Protein AF-A0AA47NNT0-F1 (afdb_monomer_lite)

Organism: Merluccius polli (NCBI:txid89951)

InterPro domains:
  IPR008906 HAT, C-terminal dimerisation domain [PF05699] (52-106)
  IPR012337 Ribonuclease H-like superfamily [SSF53098] (53-106)

pLDDT: mean 80.5, std 16.04, range [35.44, 94.69]

Foldseek 3Di:
DPCPDPVVLPCPPDQDPVCQVVLVVVVVVCCVPPPVPDDPVRVLCCQCPDPPNCVSNVNNNSVVSVVVPDDPDCVLVVLLVVQLCVCCDPVNVPDDPVRSVVSSCCVNPNDDPVPDDCVVVVVCVVPDPPPDPPPDDPPCPPPPPD

Secondary structure (DSSP, 8-state):
-----GGG----S---HHHHHHHHHHHHHHHHHH-TTS-HHHHHHHHHHSTTHHHHTHHHHHHHHHHHHS-S-HHHHHHHHHHHHHHS-TTSTT--HHHHHHHHHHHHHSPPTTT---HHHHHHHHH--S---TT---TTTTSS--

Radius of gyration: 23.84 Å; chains: 1; bounding box: 50×38×58 Å

Sequence (146 aa):
MCKLNCSDLSFSAQCNTAAVQDEWRQLKVLVSQNLRDKTYTGLWQMLLTKDPYKQEYKNILELVKIMLVLPISAAQCERGFSAQNRIKNSTRSSLAVSTTEDLVWISLEGPSVEEFDPTPAVDRWLTSKRARRPDYKSCWDDILCV

Structure (mmCIF, N/CA/C/O backbone):
data_AF-A0AA47NNT0-F1
#
_entry.id   AF-A0AA47NNT0-F1
#
loop_
_atom_site.group_PDB
_atom_site.id
_atom_site.type_symbol
_atom_site.label_atom_id
_atom_site.label_alt_id
_atom_site.label_comp_id
_atom_site.label_asym_id
_atom_site.label_entity_id
_atom_site.label_seq_id
_atom_site.pdbx_PDB_ins_code
_atom_site.Cartn_x
_atom_site.Cartn_y
_atom_site.Cartn_z
_atom_site.occupancy
_atom_site.B_iso_or_equiv
_atom_site.auth_seq_id
_atom_site.auth_comp_id
_atom_site.auth_asym_id
_atom_site.auth_atom_id
_atom_site.pdbx_PDB_model_num
ATOM 1 N N . MET A 1 1 ? -1.099 9.025 1.974 1.00 37.03 1 MET A N 1
ATOM 2 C CA . MET A 1 1 ? -1.416 7.581 1.978 1.00 37.03 1 MET A CA 1
ATOM 3 C C . MET A 1 1 ? -0.214 6.887 2.600 1.00 37.03 1 MET A C 1
ATOM 5 O O . MET A 1 1 ? 0.874 7.043 2.062 1.00 37.03 1 MET A O 1
ATOM 9 N N . CYS A 1 2 ? -0.338 6.279 3.783 1.00 35.44 2 CYS A N 1
ATOM 10 C CA . CYS A 1 2 ? 0.778 5.527 4.365 1.00 35.44 2 CYS A CA 1
ATOM 11 C C . CYS A 1 2 ? 1.083 4.366 3.415 1.00 35.44 2 CYS A C 1
ATOM 13 O O . CYS A 1 2 ? 0.219 3.515 3.217 1.00 35.44 2 CYS A O 1
ATOM 15 N N . LYS A 1 3 ? 2.257 4.380 2.774 1.00 41.72 3 LYS A N 1
ATOM 16 C CA . LYS A 1 3 ? 2.727 3.282 1.927 1.00 41.72 3 LYS A CA 1
ATOM 17 C C . LYS A 1 3 ? 3.063 2.106 2.845 1.00 41.72 3 LYS A C 1
ATOM 19 O O . LYS A 1 3 ? 4.197 1.978 3.288 1.00 41.72 3 LYS A O 1
ATOM 24 N N . LEU A 1 4 ? 2.050 1.327 3.218 1.00 49.12 4 LEU A N 1
ATOM 25 C CA . LEU A 1 4 ? 2.254 -0.003 3.780 1.00 49.12 4 LEU A CA 1
ATOM 26 C C . LEU A 1 4 ? 2.777 -0.860 2.627 1.00 49.12 4 LEU A C 1
ATOM 28 O O . LEU A 1 4 ? 2.062 -1.074 1.648 1.00 49.12 4 LEU A O 1
ATOM 32 N N . ASN A 1 5 ? 4.044 -1.260 2.696 1.00 49.12 5 ASN A N 1
ATOM 33 C CA . ASN A 1 5 ? 4.634 -2.105 1.668 1.00 49.12 5 ASN A CA 1
ATOM 34 C C . ASN A 1 5 ? 4.200 -3.553 1.900 1.00 49.12 5 ASN A C 1
ATOM 36 O O . ASN A 1 5 ? 3.980 -3.979 3.032 1.00 49.12 5 ASN A O 1
ATOM 40 N N . CYS A 1 6 ? 4.131 -4.350 0.833 1.00 44.06 6 CYS A N 1
ATOM 41 C CA . CYS A 1 6 ? 3.801 -5.776 0.937 1.00 44.06 6 CYS A CA 1
ATOM 42 C C . CYS A 1 6 ? 4.785 -6.547 1.847 1.00 44.06 6 CYS A C 1
ATOM 44 O O . CYS A 1 6 ? 4.421 -7.564 2.429 1.00 44.06 6 CYS A O 1
ATOM 46 N N . SER A 1 7 ? 6.013 -6.043 2.015 1.00 51.03 7 SER A N 1
ATOM 47 C CA . SER A 1 7 ? 7.019 -6.568 2.948 1.00 51.03 7 SER A CA 1
ATOM 48 C C . SER A 1 7 ? 6.677 -6.351 4.428 1.00 51.03 7 SER A C 1
ATOM 50 O O . SER A 1 7 ? 7.216 -7.053 5.279 1.00 51.03 7 SER A O 1
ATOM 52 N N . ASP A 1 8 ? 5.779 -5.413 4.745 1.00 52.84 8 ASP A N 1
ATOM 53 C CA . ASP A 1 8 ? 5.344 -5.129 6.117 1.00 52.84 8 ASP A CA 1
ATOM 54 C C . ASP A 1 8 ? 4.265 -6.121 6.601 1.00 52.84 8 ASP A C 1
ATOM 56 O O . ASP A 1 8 ? 3.978 -6.184 7.798 1.00 52.84 8 ASP A O 1
ATOM 60 N N . LEU A 1 9 ? 3.709 -6.949 5.699 1.00 55.56 9 LEU A N 1
ATOM 61 C CA . LEU A 1 9 ? 2.799 -8.067 6.004 1.00 55.56 9 LEU A CA 1
ATOM 62 C C . LEU A 1 9 ? 3.563 -9.325 6.470 1.00 55.56 9 LEU A C 1
ATOM 64 O O . LEU A 1 9 ? 3.312 -10.445 6.022 1.00 55.56 9 LEU A O 1
ATOM 68 N N . SER A 1 10 ? 4.509 -9.163 7.395 1.00 53.16 10 SER A N 1
ATOM 69 C CA . SER A 1 10 ? 5.106 -10.311 8.085 1.00 53.16 10 SER A CA 1
ATOM 70 C C . SER A 1 10 ? 4.075 -10.911 9.047 1.00 53.16 10 SER A C 1
ATOM 72 O O . SER A 1 10 ? 3.894 -10.455 10.174 1.00 53.16 10 SER A O 1
ATOM 74 N N . PHE A 1 11 ? 3.365 -11.935 8.572 1.00 53.69 11 PHE A N 1
ATOM 75 C CA . PHE A 1 11 ? 2.331 -12.640 9.325 1.00 53.69 11 PHE A CA 1
ATOM 76 C C . PHE A 1 11 ? 2.974 -13.398 10.497 1.00 53.69 11 PHE A C 1
ATOM 78 O O . PHE A 1 11 ? 3.423 -14.536 10.360 1.00 53.69 11 PHE A O 1
ATOM 85 N N . SER A 1 12 ? 3.046 -12.776 11.673 1.00 5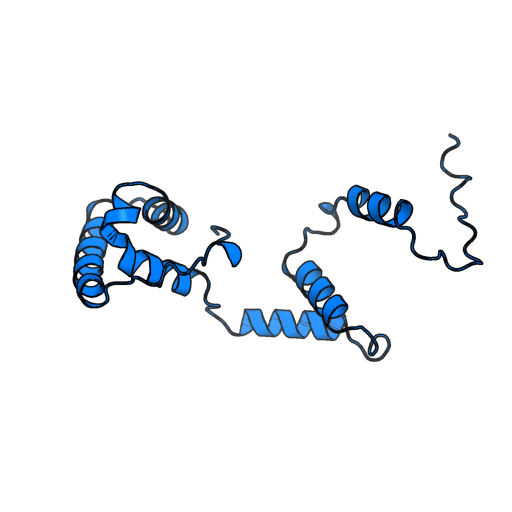5.72 12 SER A N 1
ATOM 86 C CA . SER A 1 12 ? 3.328 -13.522 12.901 1.00 55.72 12 SER A CA 1
ATOM 87 C C . SER A 1 12 ? 2.046 -14.264 13.294 1.00 55.72 12 SER A C 1
ATOM 89 O O . SER A 1 12 ? 1.085 -13.686 13.791 1.00 55.72 12 SER A O 1
ATOM 91 N N . ALA A 1 13 ? 1.988 -15.553 12.958 1.00 56.00 13 ALA A N 1
ATOM 92 C CA . ALA A 1 13 ? 0.798 -16.404 13.004 1.00 56.00 13 ALA A CA 1
ATOM 93 C C . ALA A 1 13 ? 0.314 -16.782 14.428 1.00 56.00 13 ALA A C 1
ATOM 95 O O . ALA A 1 13 ? 0.062 -17.948 14.718 1.00 56.00 13 ALA A O 1
ATOM 96 N N . GLN A 1 14 ? 0.137 -15.806 15.321 1.00 62.16 14 GLN A N 1
ATOM 97 C CA . GLN A 1 14 ? -0.553 -15.975 16.608 1.00 62.16 14 GLN A CA 1
ATOM 98 C C . GLN A 1 14 ? -1.590 -14.863 16.813 1.00 62.16 14 GLN A C 1
ATOM 100 O O . GLN A 1 14 ? -1.503 -14.067 17.747 1.00 62.16 14 GLN A O 1
ATOM 105 N N . CYS A 1 15 ? -2.582 -14.802 15.922 1.00 70.69 15 CYS A N 1
ATOM 106 C CA . CYS A 1 15 ? -3.762 -13.966 16.126 1.00 70.69 15 CYS A CA 1
ATOM 107 C C . CYS A 1 15 ? -4.760 -14.706 17.029 1.00 70.69 15 CYS A C 1
ATOM 109 O O . CYS A 1 15 ? -5.275 -15.764 16.664 1.00 70.69 15 CYS A O 1
ATOM 111 N N . ASN A 1 16 ? -5.025 -14.164 18.218 1.00 82.56 16 ASN A N 1
ATOM 112 C CA . ASN A 1 16 ? -6.032 -14.700 19.128 1.00 82.56 16 ASN A CA 1
ATOM 113 C C . ASN A 1 16 ? -7.422 -14.191 18.723 1.00 82.56 16 ASN A C 1
ATOM 115 O O . ASN A 1 16 ? -7.838 -13.105 19.127 1.00 82.56 16 ASN A O 1
ATOM 119 N N . THR A 1 17 ? -8.157 -14.994 17.954 1.00 79.88 17 THR A N 1
ATOM 120 C CA . THR A 1 17 ? -9.490 -14.641 17.440 1.00 79.88 17 THR A CA 1
ATOM 121 C C . THR A 1 17 ? -10.521 -14.371 18.535 1.00 79.88 17 THR A C 1
ATOM 123 O O . THR A 1 17 ? -11.427 -13.566 18.317 1.00 79.88 17 THR A O 1
ATOM 126 N N . ALA A 1 18 ? -10.377 -14.979 19.717 1.00 85.12 18 ALA A N 1
ATOM 127 C CA . ALA A 1 18 ? -11.281 -14.748 20.841 1.00 85.12 18 ALA A CA 1
ATOM 128 C C . ALA A 1 18 ? -11.130 -13.331 21.422 1.00 85.12 18 ALA A C 1
ATOM 130 O O . ALA A 1 18 ? -12.118 -12.735 21.839 1.00 85.12 18 ALA A O 1
ATOM 131 N N . ALA A 1 19 ? -9.919 -12.763 21.385 1.00 87.00 19 ALA A N 1
ATOM 132 C CA . ALA A 1 19 ? -9.638 -11.416 21.890 1.00 87.00 19 ALA A CA 1
ATOM 133 C C . ALA A 1 19 ? -10.025 -10.299 20.900 1.00 87.00 19 ALA A C 1
ATOM 135 O O . ALA A 1 19 ? -10.308 -9.176 21.315 1.00 87.00 19 ALA A O 1
ATOM 136 N N . VAL A 1 20 ? -10.099 -10.601 19.595 1.00 89.56 20 VAL A N 1
ATOM 137 C CA . VAL A 1 20 ? -10.347 -9.607 18.528 1.00 89.56 20 VAL A CA 1
ATOM 138 C C . VAL A 1 20 ? -11.636 -8.815 18.748 1.00 89.56 20 VAL A C 1
ATOM 140 O O . VAL A 1 20 ? -11.663 -7.605 18.520 1.00 89.56 20 VAL A O 1
ATOM 143 N N . GLN A 1 21 ? -12.720 -9.468 19.178 1.00 89.62 21 GLN A N 1
ATOM 144 C CA . GLN A 1 21 ? -14.000 -8.779 19.369 1.00 89.62 21 GLN A CA 1
ATOM 145 C C . GLN A 1 21 ? -13.948 -7.754 20.506 1.00 89.62 21 GLN A C 1
ATOM 147 O O . GLN A 1 21 ? -14.529 -6.672 20.387 1.00 89.62 21 GLN A O 1
ATOM 152 N N . ASP A 1 22 ? -13.256 -8.084 21.594 1.00 92.44 22 ASP A N 1
ATOM 153 C CA . ASP A 1 22 ? -13.131 -7.204 22.752 1.00 92.44 22 ASP A CA 1
ATOM 154 C C . ASP A 1 22 ? -12.149 -6.068 22.483 1.00 92.44 22 ASP A C 1
ATOM 156 O O . ASP A 1 22 ? -12.475 -4.912 22.761 1.00 92.44 22 ASP A O 1
ATOM 160 N N . GLU A 1 23 ? -11.020 -6.364 21.834 1.00 93.50 23 GLU A N 1
ATOM 161 C CA . GLU A 1 23 ? -10.090 -5.352 21.326 1.00 93.50 23 GLU A CA 1
ATOM 162 C C . GLU A 1 23 ? -10.799 -4.370 20.389 1.00 93.50 2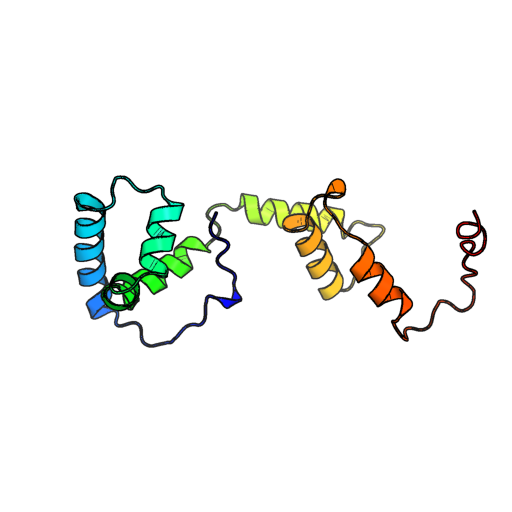3 GLU A C 1
ATOM 164 O O . GLU A 1 23 ? -10.658 -3.159 20.537 1.00 93.50 23 GLU A O 1
ATOM 169 N N . TRP A 1 24 ? -11.627 -4.859 19.462 1.00 92.81 24 TRP A N 1
ATOM 170 C CA . TRP A 1 24 ? -12.387 -4.000 18.553 1.00 92.81 24 TRP A CA 1
ATOM 171 C C . TRP A 1 24 ? -13.388 -3.102 19.286 1.00 92.81 24 TRP A C 1
ATOM 173 O O . TRP A 1 24 ? -13.534 -1.923 18.952 1.00 92.81 24 TRP A O 1
ATOM 183 N N . ARG A 1 25 ? -14.095 -3.634 20.292 1.00 93.44 25 ARG A N 1
ATOM 184 C CA . ARG A 1 25 ? -15.012 -2.835 21.120 1.00 93.44 25 ARG A CA 1
ATOM 185 C C . ARG A 1 25 ? -14.266 -1.705 21.828 1.00 93.44 25 ARG A C 1
ATOM 187 O O . ARG A 1 25 ? -14.703 -0.559 21.738 1.00 93.44 25 ARG A O 1
ATOM 194 N N . GLN A 1 26 ? -13.144 -2.017 22.467 1.00 92.88 26 GLN A N 1
ATOM 195 C CA . GLN A 1 26 ? -12.315 -1.048 23.183 1.00 92.88 26 GLN A CA 1
ATOM 196 C C . GLN A 1 26 ? -11.697 -0.012 22.236 1.00 92.88 26 GLN A C 1
ATOM 198 O O . GLN A 1 26 ? -11.778 1.187 22.501 1.00 92.88 26 GLN A O 1
ATOM 203 N N . LEU A 1 27 ? -11.195 -0.445 21.077 1.00 92.19 27 LEU A N 1
ATOM 204 C CA . LEU A 1 27 ? -10.627 0.436 20.061 1.00 92.19 27 LEU A CA 1
ATOM 205 C C . LEU A 1 27 ? -11.656 1.450 19.548 1.00 92.19 27 LEU A C 1
ATOM 207 O O . LEU A 1 27 ? -11.347 2.634 19.426 1.00 92.19 27 LEU A O 1
ATOM 211 N N . LYS A 1 28 ? -12.903 1.027 19.298 1.00 91.69 28 LYS A N 1
ATOM 212 C CA . LYS A 1 28 ? -13.980 1.953 18.908 1.00 91.69 28 LYS A CA 1
ATOM 213 C C . LYS A 1 28 ? -14.230 3.017 19.972 1.00 91.69 28 LYS A C 1
ATOM 215 O O . LYS A 1 28 ? -14.380 4.188 19.627 1.00 91.69 28 LYS A O 1
ATOM 220 N N . VAL A 1 29 ? -14.267 2.623 21.246 1.00 93.19 29 VAL A N 1
ATOM 221 C CA . VAL A 1 29 ? -14.442 3.561 22.363 1.00 93.19 29 VAL A CA 1
ATOM 222 C C . VAL A 1 29 ? -13.273 4.544 22.400 1.00 93.19 29 VAL A C 1
ATOM 224 O O . VAL A 1 29 ? -13.513 5.751 22.351 1.00 93.19 29 VAL A O 1
ATOM 227 N N . LEU A 1 30 ? -12.032 4.049 22.353 1.00 90.44 30 LEU A N 1
ATOM 228 C CA . LEU A 1 30 ? -10.813 4.860 22.327 1.00 90.44 30 LEU A CA 1
ATOM 229 C C . LEU A 1 30 ? -10.835 5.892 21.192 1.00 90.44 30 LEU A C 1
ATOM 231 O O . LEU A 1 30 ? -10.639 7.081 21.441 1.00 90.44 30 LEU A O 1
ATOM 235 N N . VAL A 1 31 ? -11.122 5.459 19.961 1.00 90.00 31 VAL A N 1
ATOM 236 C CA . VAL A 1 31 ? -11.185 6.343 18.787 1.00 90.00 31 VAL A CA 1
ATOM 237 C C . VAL A 1 31 ? -12.296 7.377 18.947 1.00 90.00 31 VAL A C 1
ATOM 239 O O . VAL A 1 31 ? -12.090 8.564 18.697 1.00 90.00 31 VAL A O 1
ATOM 242 N N . SER A 1 32 ? -13.465 6.945 19.421 1.00 88.44 32 SER A N 1
ATOM 243 C CA . SER A 1 32 ? -14.618 7.821 19.606 1.00 88.44 32 SER A CA 1
ATOM 244 C C . SER A 1 32 ? -14.447 8.839 20.734 1.00 88.44 32 SER A C 1
ATOM 246 O O . SER A 1 32 ? -15.164 9.833 20.728 1.00 88.44 32 SER A O 1
ATOM 248 N N . GLN A 1 33 ? -13.555 8.617 21.695 1.00 87.19 33 GLN A N 1
ATOM 249 C CA . GLN A 1 33 ? -13.385 9.507 22.845 1.00 87.19 33 GLN A CA 1
ATOM 250 C C . GLN A 1 33 ? -12.131 10.372 22.727 1.00 87.19 33 GLN A C 1
ATOM 252 O O . GLN A 1 33 ? -12.183 11.551 23.058 1.00 87.19 33 GLN A O 1
ATOM 257 N N . ASN A 1 34 ? -11.027 9.813 22.227 1.00 83.06 34 ASN A N 1
ATOM 258 C CA . ASN A 1 34 ? -9.702 10.418 22.367 1.00 83.06 34 ASN A CA 1
ATOM 259 C C . ASN A 1 34 ? -9.016 10.760 21.041 1.00 83.06 34 ASN A C 1
ATOM 261 O O . ASN A 1 34 ? -7.992 11.435 21.063 1.00 83.06 34 ASN A O 1
ATOM 265 N N . LEU A 1 35 ? -9.525 10.277 19.899 1.00 83.19 35 LEU A N 1
ATOM 266 C CA . LEU A 1 35 ? -8.808 10.366 18.617 1.00 83.19 35 LEU A CA 1
ATOM 267 C C . LEU A 1 35 ? -9.663 10.924 17.463 1.00 83.19 35 LEU A C 1
ATOM 269 O O . LEU A 1 35 ? -9.317 10.728 16.298 1.00 83.19 35 LEU A O 1
ATOM 273 N N . ARG A 1 36 ? -10.776 11.616 17.760 1.00 81.75 36 ARG A N 1
ATOM 274 C CA . ARG A 1 36 ? -11.655 12.223 16.733 1.00 81.75 36 ARG A CA 1
ATOM 275 C C . ARG A 1 36 ? -11.011 13.387 15.980 1.00 81.75 36 ARG A C 1
ATOM 277 O O . ARG A 1 36 ? -11.443 13.712 14.882 1.00 81.75 36 ARG A O 1
ATOM 284 N N . ASP A 1 37 ? -10.012 14.019 16.580 1.00 87.75 37 ASP A N 1
ATOM 285 C CA . ASP A 1 37 ? -9.246 15.139 16.030 1.00 87.75 37 ASP A CA 1
ATOM 286 C C . ASP A 1 37 ? -8.281 14.715 14.911 1.00 87.75 37 ASP A C 1
ATOM 288 O O . ASP A 1 37 ? -7.762 15.561 14.183 1.00 87.75 37 ASP A O 1
ATOM 292 N N . LYS A 1 38 ? -8.006 13.413 14.768 1.00 85.38 38 LYS A N 1
ATOM 293 C CA . LYS A 1 38 ? -6.945 12.923 13.885 1.00 85.38 38 LYS A CA 1
ATOM 294 C C . LYS A 1 38 ? -7.449 12.676 12.475 1.00 85.38 38 LYS A C 1
ATOM 296 O O . LYS A 1 38 ? -8.532 12.141 12.251 1.00 85.38 38 LYS A O 1
ATOM 301 N N . THR A 1 39 ? -6.600 12.996 11.503 1.00 90.88 39 THR A N 1
ATOM 302 C CA . THR A 1 39 ? -6.819 12.595 10.113 1.00 90.88 39 THR A CA 1
ATOM 303 C C . THR A 1 39 ? -6.775 11.074 9.993 1.00 90.88 39 THR A C 1
ATOM 305 O O . THR A 1 39 ? -6.085 10.404 10.762 1.00 90.88 39 THR A O 1
ATOM 308 N N . TYR A 1 40 ? -7.463 10.519 8.992 1.00 87.00 40 TYR A N 1
ATOM 309 C CA . TYR A 1 40 ? -7.486 9.074 8.737 1.00 87.00 40 TYR A CA 1
ATOM 310 C C . TYR A 1 40 ? -6.080 8.451 8.728 1.00 87.00 40 TYR A C 1
ATOM 312 O O . TYR A 1 40 ? -5.830 7.443 9.383 1.00 87.00 40 TYR A O 1
ATOM 320 N N . THR A 1 41 ? -5.131 9.082 8.030 1.00 86.38 41 THR A N 1
ATOM 321 C CA . THR A 1 41 ? -3.746 8.599 7.961 1.00 86.38 41 THR A CA 1
ATOM 322 C C . THR A 1 41 ? -3.023 8.727 9.296 1.00 86.38 41 THR A C 1
ATOM 324 O O . THR A 1 41 ? -2.335 7.794 9.699 1.00 86.38 41 THR A O 1
ATOM 327 N N . GLY A 1 42 ? -3.195 9.850 10.000 1.00 88.25 42 GLY A N 1
ATOM 328 C CA . GLY A 1 42 ? -2.558 10.075 11.298 1.00 88.25 42 GLY A CA 1
ATOM 329 C C . GLY A 1 42 ? -3.057 9.107 12.372 1.00 88.25 42 GLY A C 1
ATOM 330 O O . GLY A 1 42 ? -2.266 8.634 13.187 1.00 88.25 42 GLY A O 1
ATOM 331 N N . LEU A 1 43 ? -4.346 8.763 12.334 1.00 90.88 43 LEU A N 1
ATOM 332 C CA . LEU A 1 43 ? -4.968 7.795 13.232 1.00 90.88 43 LEU A CA 1
ATOM 333 C C . LEU A 1 43 ? -4.329 6.409 13.087 1.00 90.88 43 LEU A C 1
ATOM 335 O O . LEU A 1 43 ? -3.800 5.867 14.057 1.00 90.88 43 LEU A O 1
ATOM 339 N N . TRP A 1 44 ? -4.335 5.848 11.876 1.00 89.75 44 TRP A N 1
ATOM 340 C CA . TRP A 1 44 ? -3.790 4.509 11.649 1.00 89.75 44 TRP A CA 1
ATOM 341 C C . TRP A 1 44 ? -2.275 4.461 11.825 1.00 89.75 44 TRP A C 1
ATOM 343 O O . TRP A 1 44 ? -1.766 3.499 12.391 1.00 89.75 44 TRP A O 1
ATOM 353 N N . GLN A 1 45 ? -1.549 5.512 11.432 1.00 89.19 45 GLN A N 1
ATOM 354 C CA . GLN A 1 45 ? -0.111 5.601 11.682 1.00 89.19 45 GLN A CA 1
ATOM 355 C C . GLN A 1 45 ? 0.202 5.560 13.182 1.00 89.19 45 GLN A C 1
ATOM 357 O O . GLN A 1 45 ? 1.125 4.861 13.599 1.00 89.19 45 GLN A O 1
ATOM 362 N N . MET A 1 46 ? -0.572 6.272 14.002 1.00 88.94 46 MET A N 1
ATOM 363 C CA . MET A 1 46 ? -0.421 6.250 15.454 1.00 88.94 46 MET A CA 1
ATOM 364 C C . MET A 1 46 ? -0.708 4.860 16.027 1.00 88.94 46 MET A C 1
ATOM 366 O O . MET A 1 46 ? 0.150 4.310 16.711 1.00 88.94 46 MET A O 1
ATOM 370 N N . LEU A 1 47 ? -1.866 4.277 15.708 1.00 90.38 47 LEU A N 1
ATOM 371 C CA . LEU A 1 47 ? -2.290 2.980 16.247 1.00 90.38 47 LEU A CA 1
ATOM 372 C C . LEU A 1 47 ? -1.347 1.834 15.849 1.00 90.38 47 LEU A C 1
ATOM 374 O O . LEU A 1 47 ? -1.079 0.953 16.658 1.00 90.38 47 LEU A O 1
ATOM 378 N N . LEU A 1 48 ? -0.807 1.858 14.627 1.00 88.81 48 LEU A N 1
ATOM 379 C CA . LEU A 1 48 ? 0.073 0.802 14.115 1.00 88.81 48 LEU A CA 1
ATOM 380 C C . LEU A 1 48 ? 1.538 0.938 14.562 1.00 88.81 48 LEU A C 1
ATOM 382 O O . LEU A 1 48 ? 2.284 -0.042 14.489 1.00 88.81 48 LEU A O 1
ATOM 386 N N . THR A 1 49 ? 1.964 2.125 15.011 1.00 87.56 49 THR A N 1
ATOM 387 C CA . THR A 1 49 ? 3.389 2.424 15.264 1.00 87.56 49 THR A CA 1
ATOM 388 C C . THR A 1 49 ? 3.701 2.737 16.724 1.00 87.56 49 THR A C 1
ATOM 390 O O . THR A 1 49 ? 4.821 2.488 17.162 1.00 87.56 49 THR A O 1
ATOM 393 N N . LYS A 1 50 ? 2.760 3.314 17.480 1.00 86.69 50 LYS A N 1
ATOM 394 C CA . LYS A 1 50 ? 3.008 3.787 18.848 1.00 86.69 50 LYS A CA 1
ATOM 395 C C . LYS A 1 50 ? 2.574 2.748 19.880 1.00 86.69 50 LYS A C 1
ATOM 397 O O . LYS A 1 50 ? 1.446 2.258 19.845 1.00 86.69 50 LYS A O 1
ATOM 402 N N . ASP A 1 51 ? 3.454 2.476 20.835 1.00 85.38 51 ASP A N 1
ATOM 403 C CA . ASP A 1 51 ? 3.096 1.779 22.068 1.00 85.38 51 ASP A CA 1
ATOM 404 C C . ASP A 1 51 ? 2.340 2.737 23.015 1.00 85.38 51 ASP A C 1
ATOM 406 O O . ASP A 1 51 ? 2.612 3.943 23.000 1.00 85.38 51 ASP A O 1
ATOM 410 N N . PRO A 1 52 ? 1.375 2.241 23.814 1.00 85.38 52 PRO A N 1
ATOM 411 C CA . PRO A 1 52 ? 1.022 0.828 24.004 1.00 85.38 52 PRO A CA 1
ATOM 412 C C . PRO A 1 52 ? 0.005 0.277 22.984 1.00 85.38 52 PRO A C 1
ATOM 414 O O . PRO A 1 52 ? -0.215 -0.932 22.939 1.00 85.38 52 PRO A O 1
ATOM 417 N N . TYR A 1 53 ? -0.579 1.125 22.125 1.00 86.81 53 TYR A N 1
ATOM 418 C CA . TYR A 1 53 ? -1.686 0.749 21.230 1.00 86.81 53 TYR A CA 1
ATOM 419 C C . TYR A 1 53 ? -1.365 -0.442 20.323 1.00 86.81 53 TYR A C 1
ATOM 421 O O . TYR A 1 53 ? -2.185 -1.345 20.164 1.00 86.81 53 TYR A O 1
ATOM 429 N N . LYS A 1 54 ? -0.154 -0.474 19.760 1.00 85.31 54 LYS A N 1
ATOM 430 C CA . LYS A 1 54 ? 0.291 -1.571 18.895 1.00 85.31 54 LYS A CA 1
ATOM 431 C C . LYS A 1 54 ? 0.251 -2.935 19.599 1.00 85.31 54 LYS A C 1
ATOM 433 O O . LYS A 1 54 ? -0.049 -3.935 18.952 1.00 85.31 54 LYS A O 1
ATOM 438 N N . GLN A 1 55 ? 0.563 -2.977 20.894 1.00 86.31 55 GLN A N 1
ATOM 439 C CA . GLN A 1 55 ? 0.593 -4.213 21.681 1.00 86.31 55 GLN A CA 1
ATOM 440 C C . GLN A 1 55 ? -0.788 -4.574 22.224 1.00 86.31 55 GLN A C 1
ATOM 442 O O . GLN A 1 55 ? -1.189 -5.733 22.138 1.00 86.31 55 GLN A O 1
ATOM 447 N N . GLU A 1 56 ? -1.517 -3.584 22.744 1.00 88.81 56 GLU A N 1
ATOM 448 C CA . GLU A 1 56 ? -2.849 -3.774 23.333 1.00 88.81 56 GLU A CA 1
ATOM 449 C C . GLU A 1 56 ? -3.885 -4.242 22.307 1.00 88.81 56 GLU A C 1
ATOM 451 O O . GLU A 1 56 ? -4.735 -5.067 22.624 1.00 88.81 56 GLU A O 1
ATOM 456 N N . TYR A 1 57 ? -3.790 -3.755 21.067 1.00 89.69 57 TYR A N 1
ATOM 457 C CA . TYR A 1 57 ? -4.744 -4.044 19.992 1.00 89.69 57 TYR A CA 1
ATOM 458 C C . TYR A 1 57 ? -4.125 -4.890 18.875 1.00 89.69 57 TYR A C 1
ATOM 460 O O . TYR A 1 57 ? -4.543 -4.805 17.719 1.00 89.69 57 TYR A O 1
ATOM 468 N N . LYS A 1 58 ? -3.088 -5.681 19.180 1.00 89.62 58 LYS A N 1
ATOM 469 C CA . LYS A 1 58 ? -2.286 -6.376 18.161 1.00 89.62 58 LYS A CA 1
ATOM 470 C C . LYS A 1 58 ? -3.119 -7.253 17.220 1.00 89.62 58 LYS A C 1
ATOM 472 O O . LYS A 1 58 ? -2.810 -7.316 16.032 1.00 89.62 58 LYS A O 1
ATOM 477 N N . ASN A 1 59 ? -4.170 -7.912 17.720 1.00 89.75 59 ASN A N 1
ATOM 478 C CA . ASN A 1 59 ? -4.926 -8.888 16.937 1.00 89.75 59 ASN A CA 1
ATOM 479 C C . ASN A 1 59 ? -5.853 -8.177 15.945 1.00 89.75 59 ASN A C 1
ATOM 481 O O . ASN A 1 59 ? -5.877 -8.515 14.761 1.00 89.75 59 ASN A O 1
ATOM 485 N N . ILE A 1 60 ? -6.578 -7.150 16.404 1.00 91.12 60 ILE A N 1
ATOM 486 C CA . ILE A 1 60 ? -7.426 -6.346 15.513 1.00 91.12 60 ILE A CA 1
ATOM 487 C C . ILE A 1 60 ? -6.596 -5.490 14.550 1.00 91.12 60 ILE A C 1
ATOM 489 O O . ILE A 1 60 ? -6.965 -5.341 13.386 1.00 91.12 60 ILE A O 1
ATOM 493 N N . LEU A 1 61 ? -5.453 -4.963 14.994 1.00 90.69 61 LEU A N 1
ATOM 494 C CA . LEU A 1 61 ? -4.577 -4.155 14.148 1.00 90.69 61 LEU A CA 1
ATOM 495 C C . LEU A 1 61 ? -3.946 -4.962 13.018 1.00 90.69 61 LEU A C 1
ATOM 497 O O . LEU A 1 61 ? -3.762 -4.419 11.931 1.00 90.69 61 LEU A O 1
ATOM 501 N N . GLU A 1 62 ? -3.678 -6.249 13.225 1.00 87.00 62 GLU A N 1
ATOM 502 C CA . GLU A 1 62 ? -3.218 -7.122 12.146 1.00 87.00 62 GLU A CA 1
ATOM 503 C C . GLU A 1 62 ? -4.284 -7.279 11.051 1.00 87.00 62 GLU A C 1
ATOM 505 O O . GLU A 1 62 ? -3.979 -7.154 9.866 1.00 87.00 62 GLU A O 1
ATOM 510 N N . LEU A 1 63 ? -5.558 -7.435 11.430 1.00 88.00 63 LEU A N 1
ATOM 511 C CA . LEU A 1 63 ? -6.664 -7.460 10.468 1.00 88.00 63 LEU A CA 1
ATOM 512 C C . LEU A 1 63 ? -6.803 -6.122 9.727 1.00 88.00 63 LEU A C 1
ATOM 514 O O . LEU A 1 63 ? -6.997 -6.098 8.511 1.00 88.00 63 LEU A O 1
ATOM 518 N N . VAL A 1 64 ? -6.670 -5.006 10.446 1.00 89.56 64 VAL A N 1
ATOM 519 C CA . VAL A 1 64 ? -6.717 -3.665 9.853 1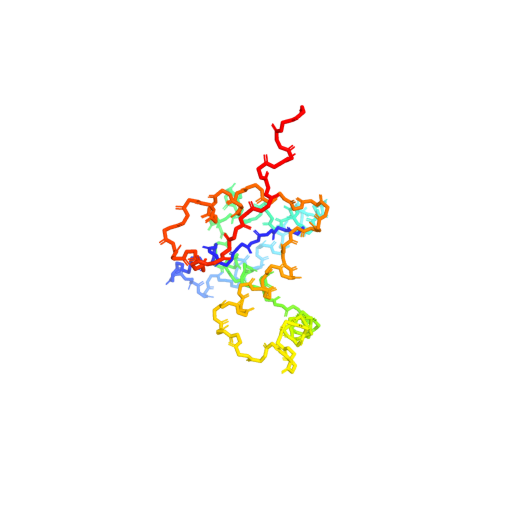.00 89.56 64 VAL A CA 1
ATOM 520 C C . VAL A 1 64 ? -5.604 -3.478 8.823 1.00 89.56 64 VAL A C 1
ATOM 522 O O . VAL A 1 64 ? -5.881 -2.950 7.750 1.00 89.56 64 VAL A O 1
ATOM 525 N N . LYS A 1 65 ? -4.370 -3.932 9.085 1.00 87.62 65 LYS A N 1
ATOM 526 C CA . LYS A 1 65 ? -3.276 -3.848 8.097 1.00 87.62 65 LYS A CA 1
ATOM 527 C C . LYS A 1 65 ? -3.650 -4.522 6.780 1.00 87.62 65 LYS A C 1
ATOM 529 O O . LYS A 1 65 ? -3.414 -3.942 5.726 1.00 87.62 65 LYS A O 1
ATOM 534 N N . ILE A 1 66 ? -4.267 -5.703 6.841 1.00 85.31 66 ILE A N 1
ATOM 535 C CA . ILE A 1 66 ? -4.734 -6.419 5.647 1.00 85.31 66 ILE A CA 1
ATOM 536 C C . ILE A 1 66 ? -5.789 -5.577 4.927 1.00 85.31 66 ILE A C 1
ATOM 538 O O . ILE A 1 66 ? -5.651 -5.303 3.738 1.00 85.31 66 ILE A O 1
ATOM 542 N N . MET A 1 67 ? -6.806 -5.104 5.653 1.00 87.88 67 MET A N 1
ATOM 543 C CA . MET A 1 67 ? -7.880 -4.285 5.079 1.00 87.88 67 MET A CA 1
ATOM 544 C C . MET A 1 67 ? -7.371 -2.994 4.427 1.00 87.88 67 MET A C 1
ATOM 546 O O . MET A 1 67 ? -7.922 -2.574 3.414 1.00 87.88 67 MET A O 1
ATOM 550 N N . LEU A 1 68 ? -6.317 -2.380 4.970 1.00 86.62 68 LEU A N 1
ATOM 551 C CA . LEU A 1 68 ? -5.714 -1.161 4.423 1.00 86.62 68 LEU A CA 1
ATOM 552 C C . LEU A 1 68 ? -4.971 -1.385 3.097 1.00 86.62 68 LEU A C 1
ATOM 554 O O . LEU A 1 68 ? -4.792 -0.426 2.349 1.00 86.62 68 LEU A O 1
ATOM 558 N N . VAL A 1 69 ? -4.542 -2.618 2.811 1.00 84.25 69 VAL A N 1
ATOM 559 C CA . VAL A 1 69 ? -3.824 -2.981 1.576 1.00 84.25 69 VAL A CA 1
ATOM 560 C C . VAL A 1 69 ? -4.771 -3.532 0.505 1.00 84.25 69 VAL A C 1
ATOM 562 O O . VAL A 1 69 ? -4.434 -3.523 -0.679 1.00 84.25 69 VAL A O 1
ATOM 565 N N . LEU A 1 70 ? -5.974 -3.978 0.882 1.00 83.94 70 LEU A N 1
ATOM 566 C CA . LEU A 1 70 ? -6.934 -4.511 -0.080 1.00 83.94 70 LEU A CA 1
ATOM 567 C C . LEU A 1 70 ? -7.389 -3.429 -1.077 1.00 83.94 70 LEU A C 1
ATOM 569 O O . LEU A 1 70 ? -7.835 -2.351 -0.670 1.00 83.94 70 LEU A O 1
ATOM 573 N N . PRO A 1 71 ? -7.335 -3.704 -2.394 1.00 78.00 71 PRO A N 1
ATOM 574 C CA . PRO A 1 71 ? -7.841 -2.776 -3.389 1.00 78.00 71 PRO A CA 1
ATOM 575 C C . PRO A 1 71 ? -9.358 -2.636 -3.235 1.00 78.00 71 PRO A C 1
ATOM 577 O O . PRO A 1 71 ? -10.112 -3.591 -3.399 1.00 78.00 71 PRO A O 1
ATOM 580 N N . ILE A 1 72 ? -9.812 -1.416 -2.946 1.00 79.50 72 ILE A N 1
ATOM 581 C CA . ILE A 1 72 ? -11.235 -1.109 -2.717 1.00 79.50 72 ILE A CA 1
ATOM 582 C C . ILE A 1 72 ? -12.036 -1.123 -4.037 1.00 79.50 72 ILE A C 1
ATOM 584 O O . ILE A 1 72 ? -13.260 -1.214 -4.028 1.00 79.50 72 ILE A O 1
ATOM 588 N N . SER A 1 73 ? -11.364 -1.034 -5.193 1.00 84.44 73 SER A N 1
ATOM 589 C CA . SER A 1 73 ? -12.015 -0.914 -6.501 1.00 84.44 73 SER A CA 1
ATOM 590 C C . SER A 1 73 ? -11.293 -1.689 -7.598 1.00 84.44 73 SER A C 1
ATOM 592 O O . SER A 1 73 ? -10.067 -1.615 -7.724 1.00 84.44 73 SER A O 1
ATOM 594 N N . ALA A 1 74 ? -12.086 -2.329 -8.463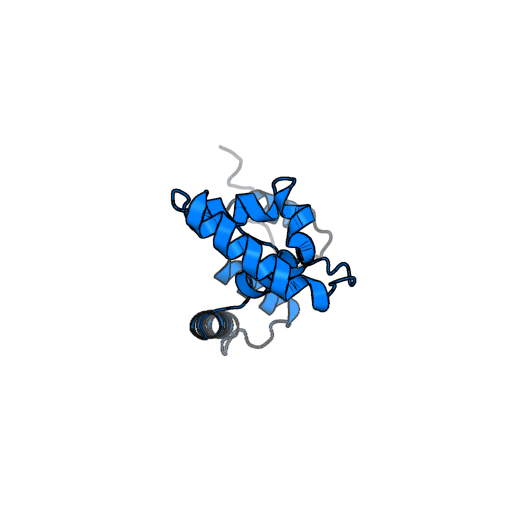 1.00 86.44 74 ALA A N 1
ATOM 595 C CA . ALA A 1 74 ? -11.626 -2.955 -9.701 1.00 86.44 74 ALA A CA 1
ATOM 596 C C . ALA A 1 74 ? -10.930 -1.966 -10.652 1.00 86.44 74 ALA A C 1
ATOM 598 O O . ALA A 1 74 ? -10.077 -2.380 -11.432 1.00 86.44 74 ALA A O 1
ATOM 599 N N . ALA A 1 75 ? -11.187 -0.657 -10.524 1.00 87.00 75 ALA A N 1
ATOM 600 C CA . ALA A 1 75 ? -10.525 0.375 -11.320 1.00 87.00 75 ALA A CA 1
ATOM 601 C C . ALA A 1 75 ? -8.989 0.351 -11.181 1.00 87.00 75 ALA A C 1
ATOM 603 O O . ALA A 1 75 ? -8.278 0.732 -12.109 1.00 87.00 75 ALA A O 1
ATOM 604 N N . GLN A 1 76 ? -8.453 -0.098 -10.036 1.00 82.94 76 GLN A N 1
ATOM 605 C CA . GLN A 1 76 ? -7.006 -0.295 -9.866 1.00 82.94 76 GLN A CA 1
ATOM 606 C C . GLN A 1 76 ? -6.492 -1.417 -10.777 1.00 82.94 76 GLN A C 1
ATOM 608 O O . GLN A 1 76 ? -5.497 -1.249 -11.480 1.00 82.94 76 GLN A O 1
ATOM 613 N N . CYS A 1 77 ? -7.212 -2.540 -10.817 1.00 85.88 77 CYS A N 1
ATOM 614 C CA . CYS A 1 77 ? -6.894 -3.670 -11.683 1.00 85.88 77 CYS A CA 1
ATOM 615 C C . CYS A 1 77 ? -7.042 -3.295 -13.165 1.00 85.88 77 CYS A C 1
ATOM 617 O O . CYS A 1 77 ? -6.161 -3.603 -13.963 1.00 85.88 77 CYS A O 1
ATOM 619 N N . GLU A 1 78 ? -8.104 -2.571 -13.532 1.00 90.81 78 GLU A N 1
ATOM 620 C CA . GLU A 1 78 ? -8.337 -2.082 -14.899 1.00 90.81 78 GLU A CA 1
ATOM 621 C C . GLU A 1 78 ? -7.207 -1.166 -15.385 1.00 90.81 78 GLU A C 1
ATOM 623 O O . GLU A 1 78 ? -6.758 -1.288 -16.527 1.00 90.81 78 GLU A O 1
ATOM 628 N N . ARG A 1 79 ? -6.682 -0.291 -14.515 1.00 90.06 79 ARG A N 1
ATOM 629 C CA . ARG A 1 79 ? -5.491 0.511 -14.834 1.00 90.06 79 ARG A CA 1
ATOM 630 C C . ARG A 1 79 ? -4.260 -0.354 -15.078 1.00 90.06 79 ARG A C 1
ATOM 632 O O . ARG A 1 79 ? -3.532 -0.091 -16.034 1.00 90.06 79 ARG A O 1
ATOM 639 N N . GLY A 1 80 ? -4.060 -1.398 -14.274 1.00 91.81 80 GLY A N 1
ATOM 640 C CA . GLY A 1 80 ? -2.989 -2.376 -14.480 1.00 91.81 80 GLY A CA 1
ATOM 641 C C . GLY A 1 80 ? -3.096 -3.093 -15.828 1.00 91.81 80 GLY A C 1
ATOM 642 O O . GLY A 1 80 ? -2.120 -3.144 -16.577 1.00 91.81 80 GLY A O 1
ATOM 643 N N . PHE A 1 81 ? -4.291 -3.561 -16.196 1.00 91.31 81 PHE A N 1
ATOM 644 C CA . PHE A 1 81 ? -4.531 -4.186 -17.500 1.00 91.31 81 PHE A CA 1
ATOM 645 C C . PHE A 1 81 ? -4.339 -3.211 -18.664 1.00 91.31 81 PHE A C 1
ATOM 647 O O . PHE A 1 81 ? -3.742 -3.566 -19.678 1.00 91.31 81 PHE A O 1
ATOM 654 N N . SER A 1 82 ? -4.786 -1.964 -18.519 1.00 93.00 82 SER A N 1
ATOM 655 C CA . SER A 1 82 ? -4.566 -0.923 -19.526 1.00 93.00 82 SER A CA 1
ATOM 656 C C . SER A 1 82 ? -3.071 -0.639 -19.734 1.00 93.00 82 SER A C 1
ATOM 658 O O . SER A 1 82 ? -2.592 -0.605 -20.872 1.00 93.00 82 SER A O 1
ATOM 660 N N . ALA A 1 83 ? -2.301 -0.528 -18.645 1.00 92.88 83 ALA A N 1
ATOM 661 C CA . ALA A 1 83 ? -0.848 -0.380 -18.708 1.00 92.88 83 ALA A CA 1
ATOM 662 C C . ALA A 1 83 ? -0.186 -1.588 -19.389 1.00 92.88 83 ALA A C 1
ATOM 664 O O . ALA A 1 83 ? 0.644 -1.416 -20.286 1.00 92.88 83 ALA A O 1
ATOM 665 N N . GLN A 1 84 ? -0.603 -2.805 -19.033 1.00 93.44 84 GLN A N 1
ATOM 666 C CA . GLN A 1 84 ? -0.113 -4.031 -19.655 1.00 93.44 84 GLN A CA 1
ATOM 667 C C . GLN A 1 84 ? -0.410 -4.072 -21.160 1.00 93.44 84 GLN A C 1
ATOM 669 O O . GLN A 1 84 ? 0.494 -4.380 -21.932 1.00 93.44 84 GLN A O 1
ATOM 674 N N . ASN A 1 85 ? -1.617 -3.700 -21.593 1.00 92.50 85 ASN A N 1
ATOM 675 C CA . ASN A 1 85 ? -1.996 -3.656 -23.011 1.00 92.50 85 ASN A CA 1
ATOM 676 C C . ASN A 1 85 ? -1.172 -2.630 -23.808 1.00 92.50 85 ASN A C 1
ATOM 678 O O . ASN A 1 85 ? -0.832 -2.863 -24.968 1.00 92.50 85 ASN A O 1
ATOM 682 N N . ARG A 1 86 ? -0.792 -1.504 -23.190 1.00 92.12 86 ARG A N 1
ATOM 683 C CA . ARG A 1 86 ? 0.120 -0.525 -23.805 1.00 92.12 86 ARG A CA 1
ATOM 684 C C . ARG A 1 86 ? 1.549 -1.066 -23.936 1.00 92.12 86 ARG A C 1
ATOM 686 O O . ARG A 1 86 ? 2.235 -0.762 -24.912 1.00 92.12 86 ARG A O 1
ATOM 693 N N . ILE A 1 87 ? 2.004 -1.856 -22.962 1.00 92.44 87 ILE A N 1
ATOM 694 C CA . ILE A 1 87 ? 3.348 -2.453 -22.939 1.00 92.44 87 ILE A CA 1
ATOM 695 C C . ILE A 1 87 ? 3.450 -3.634 -23.914 1.00 92.44 87 ILE A C 1
ATOM 697 O O . ILE A 1 87 ? 4.374 -3.676 -24.728 1.00 92.44 87 ILE A O 1
ATOM 701 N N . LYS A 1 88 ? 2.498 -4.569 -23.854 1.00 91.31 88 LYS A N 1
ATOM 702 C CA . LYS A 1 88 ? 2.371 -5.725 -24.746 1.00 91.31 88 LYS A CA 1
ATOM 703 C C . LYS A 1 88 ? 1.322 -5.432 -25.806 1.00 91.31 88 LYS A C 1
ATOM 705 O O . LYS A 1 88 ? 0.168 -5.827 -25.696 1.00 91.31 88 LYS A O 1
ATOM 710 N N . ASN A 1 89 ? 1.756 -4.745 -26.850 1.00 85.31 89 ASN A N 1
ATOM 711 C CA . ASN A 1 89 ? 0.962 -4.546 -28.055 1.00 85.31 89 ASN A CA 1
ATOM 712 C C . ASN A 1 89 ? 1.395 -5.538 -29.151 1.00 85.31 89 ASN A C 1
ATOM 714 O O . ASN A 1 89 ? 2.318 -6.334 -28.959 1.00 85.31 89 ASN A O 1
ATOM 718 N N . SER A 1 90 ? 0.726 -5.507 -30.304 1.00 83.88 90 SER A N 1
ATOM 719 C CA . SER A 1 90 ? 0.963 -6.454 -31.405 1.00 83.88 90 SER A CA 1
ATOM 720 C C . SER A 1 90 ? 2.418 -6.490 -31.890 1.00 83.88 90 SER A C 1
ATOM 722 O O . SER A 1 90 ? 2.898 -7.550 -32.284 1.00 83.88 90 SER A O 1
ATOM 724 N N . THR A 1 91 ? 3.141 -5.369 -31.808 1.00 82.81 91 THR A N 1
ATOM 725 C CA . THR A 1 91 ? 4.550 -5.263 -32.217 1.00 82.81 91 THR A CA 1
ATOM 726 C C . THR A 1 91 ? 5.537 -5.624 -31.102 1.00 82.81 91 THR A C 1
ATOM 728 O O . THR A 1 91 ? 6.705 -5.886 -31.381 1.00 82.81 91 THR A O 1
ATOM 731 N N . ARG A 1 92 ? 5.085 -5.688 -29.842 1.00 80.25 92 ARG A N 1
ATOM 732 C CA . ARG A 1 92 ? 5.880 -6.018 -28.642 1.00 80.25 92 ARG A CA 1
ATOM 733 C C . ARG A 1 92 ? 5.318 -7.229 -27.889 1.00 80.25 92 ARG A C 1
ATOM 735 O O . ARG A 1 92 ? 5.307 -7.272 -26.658 1.00 80.25 92 ARG A O 1
ATOM 742 N N . SER A 1 93 ? 4.837 -8.229 -28.619 1.00 80.75 93 SER A N 1
ATOM 743 C CA . SER A 1 93 ? 4.159 -9.400 -28.047 1.00 80.75 93 SER A CA 1
ATOM 744 C C . SER A 1 93 ? 5.110 -10.395 -27.362 1.00 80.75 93 SER A C 1
ATOM 746 O O . SER A 1 93 ? 4.699 -11.104 -26.442 1.00 80.75 93 SER A O 1
ATOM 748 N N . SER A 1 94 ? 6.394 -10.402 -27.736 1.00 87.25 94 SER A N 1
ATOM 749 C CA . SER A 1 94 ? 7.408 -11.372 -27.292 1.00 87.25 94 SER A CA 1
ATOM 750 C C . SER A 1 94 ? 8.180 -10.980 -26.020 1.00 87.25 94 SER A C 1
ATOM 752 O O . SER A 1 94 ? 9.283 -11.475 -25.790 1.00 87.25 94 SER A O 1
ATOM 754 N N . LEU A 1 95 ? 7.642 -10.079 -25.190 1.00 88.25 95 LEU A N 1
ATOM 755 C CA . LEU A 1 95 ? 8.258 -9.730 -23.905 1.00 88.25 95 LEU A CA 1
ATOM 756 C C . LEU A 1 95 ? 8.107 -10.870 -22.892 1.00 88.25 95 LEU A C 1
ATOM 758 O O . LEU A 1 95 ? 7.012 -11.420 -22.718 1.00 88.25 95 LEU A O 1
ATOM 762 N N . ALA A 1 96 ? 9.202 -11.169 -22.188 1.00 91.56 96 ALA A N 1
ATOM 763 C CA . ALA A 1 96 ? 9.190 -12.078 -21.049 1.00 91.56 96 ALA A CA 1
ATOM 764 C C . ALA A 1 96 ? 8.212 -11.583 -19.972 1.00 91.56 96 ALA A C 1
ATOM 766 O O . ALA A 1 96 ? 7.980 -10.377 -19.829 1.00 91.56 96 ALA A O 1
ATOM 767 N N . VAL A 1 97 ? 7.642 -12.520 -19.212 1.00 90.88 97 VAL A N 1
ATOM 768 C CA . VAL A 1 97 ? 6.665 -12.210 -18.157 1.00 90.88 97 VAL A CA 1
ATOM 769 C C . VAL A 1 97 ? 7.285 -11.294 -17.104 1.00 90.88 97 VAL A C 1
ATOM 771 O O . VAL A 1 97 ? 6.749 -10.216 -16.883 1.00 90.88 97 VAL A O 1
ATOM 774 N N . SER A 1 98 ? 8.468 -11.637 -16.589 1.00 92.31 98 SER A N 1
ATOM 775 C CA . SER A 1 98 ? 9.189 -10.817 -15.603 1.00 92.31 98 SER A CA 1
ATOM 776 C C . SER A 1 98 ? 9.448 -9.390 -16.091 1.00 92.31 98 SER A C 1
ATOM 778 O O . SER A 1 98 ? 9.163 -8.427 -15.395 1.00 92.31 98 SER A O 1
ATOM 780 N N . THR A 1 99 ? 9.893 -9.224 -17.339 1.00 91.75 99 THR A N 1
ATOM 781 C CA . THR A 1 99 ? 10.091 -7.891 -17.930 1.00 91.75 99 THR A CA 1
ATOM 782 C C . THR A 1 99 ? 8.779 -7.124 -18.077 1.00 91.75 99 THR A C 1
ATOM 784 O O . THR A 1 99 ? 8.753 -5.906 -17.942 1.00 91.75 99 THR A O 1
ATOM 787 N N . THR A 1 100 ? 7.683 -7.816 -18.381 1.00 92.56 100 THR A N 1
ATOM 788 C CA . THR A 1 100 ? 6.365 -7.179 -18.470 1.00 92.56 100 THR A CA 1
ATOM 789 C C . THR A 1 100 ? 5.906 -6.706 -17.095 1.00 92.56 100 THR A C 1
ATOM 791 O O . THR A 1 100 ? 5.418 -5.587 -16.987 1.00 92.56 100 THR A O 1
ATOM 794 N N . GLU A 1 101 ? 6.082 -7.528 -16.062 1.00 93.00 101 GLU A N 1
ATOM 795 C CA . GLU A 1 101 ? 5.766 -7.184 -14.675 1.00 93.00 101 GLU A CA 1
ATOM 796 C C . GLU A 1 101 ? 6.564 -5.960 -14.218 1.00 93.00 101 GLU A C 1
ATOM 798 O O . GLU A 1 101 ? 5.958 -4.992 -13.765 1.00 93.00 101 GLU A O 1
ATOM 803 N N . ASP A 1 102 ? 7.883 -5.947 -14.435 1.00 93.06 102 ASP A N 1
ATOM 804 C CA . ASP A 1 102 ? 8.746 -4.807 -14.103 1.00 93.06 102 ASP A CA 1
ATOM 805 C C . ASP A 1 102 ? 8.266 -3.515 -14.787 1.00 93.06 102 ASP A C 1
ATOM 807 O O . ASP A 1 102 ? 8.153 -2.463 -14.158 1.00 93.06 102 ASP A O 1
ATOM 811 N N . LEU A 1 103 ? 7.934 -3.584 -16.082 1.00 93.00 103 LEU A N 1
ATOM 812 C CA . LEU A 1 103 ? 7.449 -2.427 -16.839 1.00 93.00 103 LEU A CA 1
ATOM 813 C C . LEU A 1 103 ? 6.065 -1.955 -16.379 1.00 93.00 103 LEU A C 1
ATOM 815 O O . LEU A 1 103 ? 5.801 -0.753 -16.390 1.00 93.00 103 LEU A O 1
ATOM 819 N N . VAL A 1 104 ? 5.176 -2.873 -15.989 1.00 93.62 104 VAL A N 1
ATOM 820 C CA . VAL A 1 104 ? 3.866 -2.526 -15.420 1.00 93.62 104 VAL A CA 1
ATOM 821 C C . VAL A 1 104 ? 4.053 -1.833 -14.072 1.00 93.62 104 VAL A C 1
ATOM 823 O O . VAL A 1 104 ? 3.447 -0.786 -13.860 1.00 93.62 104 VAL A O 1
ATOM 826 N N . TRP A 1 105 ? 4.933 -2.343 -13.208 1.00 92.38 105 TRP A N 1
ATOM 827 C CA . TRP A 1 105 ? 5.272 -1.706 -11.933 1.00 92.38 105 TRP A CA 1
ATOM 828 C C . TRP A 1 105 ? 5.824 -0.295 -12.121 1.00 92.38 105 TRP A C 1
ATOM 830 O O . TRP A 1 105 ? 5.327 0.638 -11.495 1.00 92.38 105 TRP A O 1
ATOM 840 N N . ILE A 1 106 ? 6.784 -0.116 -13.032 1.00 92.25 106 ILE A N 1
ATOM 841 C CA . ILE A 1 106 ? 7.320 1.209 -13.371 1.00 92.25 106 ILE A CA 1
ATOM 842 C C . ILE A 1 106 ? 6.207 2.120 -13.905 1.00 92.25 106 ILE A C 1
ATOM 844 O O . ILE A 1 106 ? 6.134 3.283 -13.530 1.00 92.25 106 ILE A O 1
ATOM 848 N N . SER A 1 107 ? 5.311 1.605 -14.751 1.00 92.00 107 SER A N 1
ATOM 849 C CA . SER A 1 107 ? 4.221 2.406 -15.317 1.00 92.00 107 SER A CA 1
ATOM 850 C C . SER A 1 107 ? 3.149 2.809 -14.299 1.00 92.00 107 SER A C 1
ATOM 852 O O . SER A 1 107 ? 2.413 3.753 -14.588 1.00 92.00 107 SER A O 1
ATOM 854 N N . LEU A 1 108 ? 2.980 2.069 -13.202 1.00 90.50 108 LEU A N 1
ATOM 855 C CA . LEU A 1 108 ? 1.947 2.330 -12.194 1.00 90.50 108 LEU A CA 1
ATOM 856 C C . LEU A 1 108 ? 2.482 3.140 -11.010 1.00 90.50 108 LEU A C 1
ATOM 858 O O . LEU A 1 108 ? 1.805 4.056 -10.556 1.00 90.50 108 LEU A O 1
ATOM 862 N N . GLU A 1 109 ? 3.682 2.809 -10.534 1.00 90.75 109 GLU A N 1
ATOM 863 C CA . GLU A 1 109 ? 4.246 3.324 -9.276 1.00 90.75 109 GLU A CA 1
ATOM 864 C C . GLU A 1 109 ? 5.563 4.091 -9.465 1.00 90.75 109 GLU A C 1
ATOM 866 O O . GLU A 1 109 ? 6.132 4.597 -8.494 1.00 90.75 109 GLU A O 1
ATOM 871 N N . GLY A 1 110 ? 6.084 4.148 -10.693 1.00 90.38 110 GLY A N 1
ATOM 872 C CA . GLY A 1 110 ? 7.300 4.891 -11.003 1.00 90.38 110 GLY A CA 1
ATOM 873 C C . GLY A 1 110 ? 7.122 6.406 -10.844 1.00 90.38 110 GLY A C 1
ATOM 874 O O . GLY A 1 110 ? 5.995 6.908 -10.889 1.00 90.38 110 GLY A O 1
ATOM 875 N N . PRO A 1 111 ? 8.229 7.149 -10.660 1.00 91.69 111 PRO A N 1
ATOM 876 C CA . PRO A 1 111 ? 8.198 8.608 -10.678 1.00 91.69 111 PRO A CA 1
ATOM 877 C C . PRO A 1 111 ? 7.758 9.122 -12.054 1.00 91.69 111 PRO A C 1
ATOM 879 O O . PRO A 1 111 ? 7.811 8.395 -13.053 1.00 91.69 111 PRO A O 1
ATOM 882 N N . SER A 1 112 ? 7.340 10.388 -12.118 1.00 91.19 112 SER A N 1
ATOM 883 C CA . SER A 1 112 ? 7.083 11.024 -13.410 1.00 91.19 112 SER A CA 1
ATOM 884 C C . SER A 1 112 ? 8.373 11.098 -14.238 1.00 91.19 112 SER A C 1
ATOM 886 O O . SER A 1 112 ? 9.478 10.930 -13.719 1.00 91.19 112 SER A O 1
ATOM 888 N N . VAL A 1 113 ? 8.250 11.348 -15.544 1.00 89.38 113 VAL A N 1
ATOM 889 C CA . VAL A 1 113 ? 9.426 11.431 -16.428 1.00 89.38 113 VAL A CA 1
ATOM 890 C C . VAL A 1 113 ? 10.346 12.580 -16.006 1.00 89.38 113 VAL A C 1
ATOM 892 O O . VAL A 1 113 ? 11.561 12.458 -16.104 1.00 89.38 113 VAL A O 1
ATOM 895 N N . GLU A 1 114 ? 9.771 13.670 -15.503 1.00 94.69 114 GLU A N 1
ATOM 896 C CA . GLU A 1 114 ? 10.481 14.859 -15.031 1.00 94.69 114 GLU A CA 1
ATOM 897 C C . GLU A 1 114 ? 11.226 14.614 -13.710 1.00 94.69 114 GLU A C 1
ATOM 899 O O . GLU A 1 114 ? 12.266 15.220 -13.469 1.00 94.69 114 GLU A O 1
ATOM 904 N N . GLU A 1 115 ? 10.702 1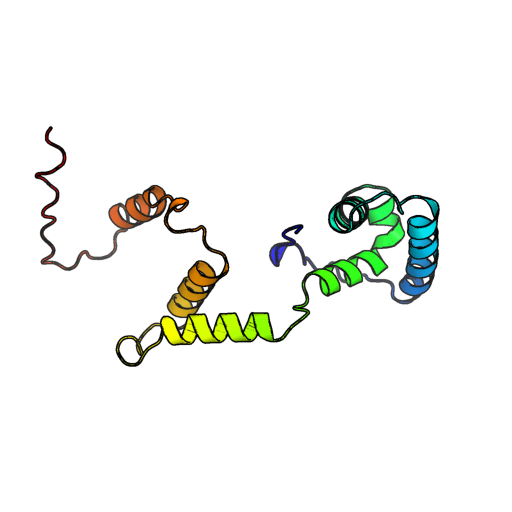3.728 -12.861 1.00 94.12 115 GLU A N 1
ATOM 905 C CA . GLU A 1 115 ? 11.277 13.377 -11.556 1.00 94.12 115 GLU A CA 1
ATOM 906 C C . GLU A 1 115 ? 12.221 12.166 -11.622 1.00 94.12 115 GLU A C 1
ATOM 908 O O . GLU A 1 115 ? 12.873 11.819 -10.633 1.00 94.12 115 GLU A O 1
ATOM 913 N N . PHE A 1 116 ? 12.282 11.484 -12.766 1.00 93.25 116 PHE A N 1
ATOM 914 C CA . PHE A 1 116 ? 13.085 10.282 -12.929 1.00 93.25 116 PHE A CA 1
ATOM 915 C C . PHE A 1 116 ? 14.572 10.619 -13.088 1.00 93.25 116 PHE A C 1
ATOM 917 O O . PHE A 1 116 ? 14.977 11.232 -14.073 1.00 93.25 116 PHE A O 1
ATOM 924 N N . ASP A 1 117 ? 15.399 10.141 -12.154 1.00 93.88 117 ASP A N 1
ATOM 925 C CA . ASP A 1 117 ? 16.860 10.173 -12.273 1.00 93.88 117 ASP A CA 1
ATOM 926 C C . ASP A 1 117 ? 17.369 8.943 -13.056 1.00 93.88 117 ASP A C 1
ATOM 928 O O . ASP A 1 117 ? 17.314 7.816 -12.545 1.00 93.88 117 ASP A O 1
ATOM 932 N N . PRO A 1 118 ? 17.887 9.119 -14.288 1.00 91.44 118 PRO A N 1
ATOM 933 C CA . PRO A 1 118 ? 18.378 8.010 -15.097 1.00 91.44 118 PRO A CA 1
ATOM 934 C C . PRO A 1 118 ? 19.769 7.518 -14.672 1.00 91.44 118 PRO A C 1
ATOM 936 O O . PRO A 1 118 ? 20.167 6.425 -15.086 1.00 91.44 118 PRO A O 1
ATOM 939 N N . THR A 1 119 ? 20.512 8.287 -13.870 1.00 92.88 119 THR A N 1
ATOM 940 C CA . THR A 1 119 ? 21.936 8.053 -13.572 1.00 92.88 119 THR A CA 1
ATOM 941 C C . THR A 1 119 ? 22.206 6.638 -13.044 1.00 92.88 119 THR A C 1
ATOM 943 O O . THR A 1 119 ? 23.012 5.925 -13.649 1.00 92.88 119 THR A O 1
ATOM 946 N N . PRO A 1 120 ? 21.468 6.125 -12.035 1.00 91.69 120 PRO A N 1
ATOM 947 C CA . PRO A 1 120 ? 21.723 4.787 -11.498 1.00 91.69 120 PRO A CA 1
ATOM 948 C C . PRO A 1 120 ? 21.476 3.670 -12.521 1.00 91.69 120 PRO A C 1
ATOM 950 O O . PRO A 1 120 ? 22.141 2.629 -12.506 1.00 91.69 120 PRO A O 1
ATOM 953 N N . ALA A 1 121 ? 20.502 3.864 -13.416 1.00 88.12 121 ALA A N 1
ATOM 954 C CA . ALA A 1 121 ? 20.176 2.894 -14.456 1.00 88.12 121 ALA A CA 1
ATOM 955 C C . ALA A 1 121 ? 21.255 2.867 -15.547 1.00 88.12 121 ALA A C 1
ATOM 957 O O . ALA A 1 121 ? 21.652 1.784 -15.987 1.00 88.12 121 ALA A O 1
ATOM 958 N N . VAL A 1 122 ? 21.752 4.042 -15.948 1.00 89.12 122 VAL A N 1
ATOM 959 C CA . VAL A 1 122 ? 22.832 4.188 -16.934 1.00 89.12 122 VAL A CA 1
ATOM 960 C C . VAL A 1 122 ? 24.132 3.597 -16.398 1.00 89.12 122 VAL A C 1
ATOM 962 O O . VAL A 1 122 ? 24.734 2.764 -17.075 1.00 89.12 122 VAL A O 1
ATOM 965 N N . ASP A 1 123 ? 24.517 3.920 -15.164 1.00 90.50 123 ASP A N 1
ATOM 966 C CA . ASP A 1 123 ? 25.729 3.384 -14.536 1.00 90.50 123 ASP A CA 1
ATOM 967 C C . ASP A 1 123 ? 25.691 1.857 -14.459 1.00 90.50 123 ASP A C 1
ATOM 969 O O . ASP A 1 123 ? 26.641 1.164 -14.844 1.00 90.50 123 ASP A O 1
ATOM 973 N N . ARG A 1 124 ? 24.551 1.298 -14.037 1.00 88.38 124 ARG A N 1
ATOM 974 C CA . ARG A 1 124 ? 24.339 -0.153 -14.009 1.00 88.38 124 ARG A CA 1
ATOM 975 C C . ARG A 1 124 ? 24.408 -0.769 -15.405 1.00 88.38 124 ARG A C 1
ATOM 977 O O . ARG A 1 124 ? 24.922 -1.877 -15.561 1.00 88.38 124 ARG A O 1
ATOM 984 N N . TRP A 1 125 ? 23.885 -0.088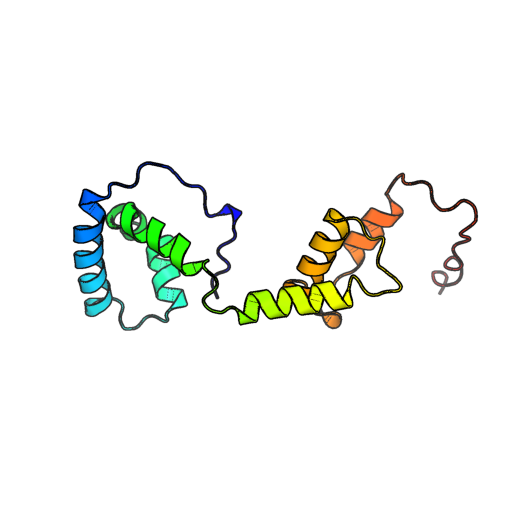 -16.421 1.00 84.19 125 TRP A N 1
ATOM 985 C CA . TRP A 1 125 ? 23.933 -0.565 -17.799 1.00 84.19 125 TRP A CA 1
ATOM 986 C C . TRP A 1 125 ? 25.366 -0.580 -18.344 1.00 84.19 125 TRP A C 1
ATOM 988 O O . TRP A 1 125 ? 25.800 -1.607 -18.877 1.00 84.19 125 TRP A O 1
ATOM 998 N N . LEU A 1 126 ? 26.126 0.500 -18.137 1.00 85.06 126 LEU A N 1
ATOM 999 C CA . LEU A 1 126 ? 27.514 0.649 -18.586 1.00 85.06 126 LEU A CA 1
ATOM 1000 C C . LEU A 1 126 ? 28.474 -0.327 -17.895 1.00 85.06 126 LEU A C 1
ATOM 1002 O O . LEU A 1 126 ? 29.395 -0.841 -18.535 1.00 85.06 126 LEU A O 1
ATOM 1006 N N . THR A 1 127 ? 28.241 -0.617 -16.615 1.00 85.44 127 THR A N 1
ATOM 1007 C CA . THR A 1 127 ? 29.048 -1.561 -15.824 1.00 85.44 127 THR A CA 1
ATOM 1008 C C . THR A 1 127 ? 28.640 -3.025 -16.019 1.00 85.44 127 THR A C 1
ATOM 1010 O O . THR A 1 127 ? 29.374 -3.934 -15.618 1.00 85.44 127 THR A O 1
ATOM 1013 N N . SER A 1 128 ? 27.496 -3.296 -16.658 1.00 79.25 128 SER A N 1
ATOM 1014 C CA . SER A 1 128 ? 27.040 -4.668 -16.885 1.00 79.25 128 SER A CA 1
ATOM 1015 C C . SER A 1 128 ? 27.933 -5.411 -17.891 1.00 79.25 128 SER A C 1
ATOM 1017 O O . SER A 1 128 ? 28.214 -4.934 -18.987 1.00 79.25 128 SER A O 1
ATOM 1019 N N . LYS A 1 129 ? 28.345 -6.641 -17.550 1.00 67.50 129 LYS A N 1
ATOM 1020 C CA . LYS A 1 129 ? 29.148 -7.527 -18.422 1.00 67.50 129 LYS A CA 1
ATOM 1021 C C . LYS A 1 129 ? 28.333 -8.205 -19.536 1.00 67.50 129 LYS A C 1
ATOM 1023 O O . LYS A 1 129 ? 28.795 -9.182 -20.124 1.00 67.50 129 LYS A O 1
ATOM 1028 N N . ARG A 1 130 ? 27.099 -7.757 -19.807 1.00 64.25 130 ARG A N 1
ATOM 1029 C CA . ARG A 1 130 ? 26.312 -8.309 -20.919 1.00 64.25 130 ARG A CA 1
ATOM 1030 C C . ARG A 1 130 ? 27.027 -7.975 -22.222 1.00 64.25 130 ARG A C 1
ATOM 1032 O O . ARG A 1 130 ? 27.478 -6.846 -22.396 1.00 64.25 130 ARG A O 1
ATOM 1039 N N . ALA A 1 131 ? 27.120 -8.955 -23.122 1.00 56.00 131 ALA A N 1
ATOM 1040 C CA . ALA A 1 131 ? 27.678 -8.748 -24.449 1.00 56.00 131 ALA A CA 1
ATOM 1041 C C . ALA A 1 131 ? 26.961 -7.559 -25.100 1.00 56.00 131 ALA A C 1
ATOM 1043 O O . ALA A 1 131 ? 25.773 -7.635 -25.428 1.00 56.00 131 ALA A O 1
ATOM 1044 N N . ARG A 1 132 ? 27.677 -6.437 -25.232 1.00 61.81 132 ARG A N 1
ATOM 1045 C CA . ARG A 1 132 ? 27.248 -5.332 -26.085 1.00 61.81 132 ARG A CA 1
ATOM 1046 C C . ARG A 1 132 ? 27.056 -5.937 -27.469 1.00 61.81 132 ARG A C 1
ATOM 1048 O O . ARG A 1 132 ? 27.863 -6.777 -27.873 1.00 61.81 132 ARG A O 1
ATOM 1055 N N . ARG A 1 133 ? 25.973 -5.583 -28.172 1.00 58.69 133 ARG A N 1
ATOM 1056 C CA . ARG A 1 133 ? 25.831 -6.025 -29.566 1.00 58.69 133 ARG A CA 1
ATOM 1057 C C . ARG A 1 133 ? 27.149 -5.676 -30.274 1.00 58.69 133 ARG A C 1
ATOM 1059 O O . ARG A 1 133 ? 27.541 -4.515 -30.157 1.00 58.69 133 ARG A O 1
ATOM 1066 N N . PRO A 1 134 ? 27.827 -6.631 -30.939 1.00 57.12 134 PRO A N 1
ATOM 1067 C CA . PRO A 1 134 ? 29.199 -6.452 -31.427 1.00 57.12 134 PRO A CA 1
ATOM 1068 C C . PRO A 1 134 ? 29.422 -5.246 -32.351 1.00 57.12 134 PRO A C 1
ATOM 1070 O O . PRO A 1 134 ? 30.565 -4.901 -32.614 1.00 57.12 134 PRO A O 1
ATOM 1073 N N . ASP A 1 135 ? 28.347 -4.605 -32.816 1.00 55.28 135 ASP A N 1
ATOM 1074 C CA . ASP A 1 135 ? 28.370 -3.555 -33.832 1.00 55.28 135 ASP A CA 1
ATOM 1075 C C . ASP A 1 135 ? 27.744 -2.217 -33.382 1.00 55.28 135 ASP A C 1
ATOM 1077 O O . ASP A 1 135 ? 27.415 -1.360 -34.199 1.00 55.28 135 ASP A O 1
ATOM 1081 N N . TYR A 1 136 ? 27.536 -2.004 -32.076 1.00 53.84 136 TYR A N 1
ATOM 1082 C CA . TYR A 1 136 ? 27.102 -0.690 -31.584 1.00 53.84 136 TYR A CA 1
ATOM 1083 C C . TYR A 1 136 ? 28.317 0.219 -31.352 1.00 53.84 136 TYR A C 1
ATOM 1085 O O . TYR A 1 136 ? 28.926 0.188 -30.282 1.00 53.84 136 TYR A O 1
ATOM 1093 N N . LYS A 1 137 ? 28.668 1.039 -32.351 1.00 54.78 137 LYS A N 1
ATOM 1094 C CA . LYS A 1 137 ? 29.580 2.178 -32.167 1.00 54.78 137 LYS A CA 1
ATOM 1095 C C . LYS A 1 137 ? 28.838 3.272 -31.397 1.00 54.78 137 LYS A C 1
ATOM 1097 O O . LYS A 1 137 ? 27.874 3.841 -31.906 1.00 54.78 137 LYS A O 1
ATOM 1102 N N . SER A 1 138 ? 29.252 3.556 -30.164 1.00 53.75 138 SER A N 1
ATOM 1103 C CA . SER A 1 138 ? 28.758 4.712 -29.418 1.00 53.75 138 SER A CA 1
ATOM 1104 C C . SER A 1 138 ? 29.210 5.990 -30.122 1.00 53.75 138 SER A C 1
ATOM 1106 O O . SER A 1 138 ? 30.383 6.321 -30.096 1.00 53.75 138 SER A O 1
ATOM 1108 N N . CYS A 1 139 ? 28.283 6.729 -30.727 1.00 50.06 139 CYS A N 1
ATOM 1109 C CA . CYS A 1 139 ? 28.550 8.044 -31.328 1.00 50.06 139 CYS A CA 1
ATOM 1110 C C . CYS A 1 139 ? 28.668 9.168 -30.271 1.00 50.06 139 CYS A C 1
ATOM 1112 O O . CYS A 1 139 ? 28.443 10.334 -30.570 1.00 50.06 139 CYS A O 1
ATOM 1114 N N . TRP A 1 140 ? 28.935 8.811 -29.011 1.00 52.59 140 TRP A N 1
ATOM 1115 C CA . TRP A 1 140 ? 28.886 9.722 -27.863 1.00 52.59 140 TRP A CA 1
ATOM 1116 C C . TRP A 1 140 ? 30.256 10.295 -27.484 1.00 52.59 140 TRP A C 1
ATOM 1118 O O . TRP A 1 140 ? 30.323 11.127 -26.583 1.00 52.59 140 TRP A O 1
ATOM 1128 N N . ASP A 1 141 ? 31.325 9.900 -28.181 1.00 48.97 141 ASP A N 1
ATOM 1129 C CA . ASP A 1 141 ? 32.673 10.425 -27.933 1.00 48.97 141 ASP A CA 1
ATOM 1130 C C . ASP A 1 141 ? 32.825 11.905 -28.358 1.00 48.97 141 ASP A C 1
ATOM 1132 O O . ASP A 1 141 ? 33.767 12.564 -27.931 1.00 48.97 141 ASP A O 1
ATOM 1136 N N . ASP A 1 142 ? 31.858 12.469 -29.097 1.00 50.56 142 ASP A N 1
ATOM 1137 C CA . ASP A 1 142 ? 31.897 13.862 -29.574 1.00 50.56 142 ASP A CA 1
ATOM 1138 C C . ASP A 1 142 ? 31.178 14.882 -28.660 1.00 50.56 142 ASP A C 1
ATOM 1140 O O . ASP A 1 142 ? 31.230 16.080 -28.928 1.00 50.56 142 ASP A O 1
ATOM 1144 N N . ILE A 1 143 ? 30.494 14.458 -27.583 1.00 52.38 143 ILE A N 1
ATOM 1145 C CA . ILE A 1 143 ? 29.666 15.368 -26.749 1.00 52.38 143 ILE A CA 1
ATOM 1146 C C . ILE A 1 143 ? 30.325 15.740 -25.405 1.00 52.38 143 ILE A C 1
ATOM 1148 O O . ILE A 1 143 ? 29.907 16.700 -24.766 1.00 52.38 143 ILE A O 1
ATOM 1152 N N . LEU A 1 144 ? 31.394 15.056 -24.983 1.00 43.72 144 LEU A N 1
ATOM 1153 C CA . LEU A 1 144 ? 32.095 15.358 -23.719 1.00 43.72 144 LEU A CA 1
ATOM 1154 C C . LEU A 1 144 ? 33.391 16.172 -23.890 1.00 43.72 144 LEU A C 1
ATOM 1156 O O . LEU A 1 144 ? 34.166 16.304 -22.944 1.00 43.72 144 LEU A O 1
ATOM 1160 N N . CYS A 1 145 ? 33.618 16.754 -25.069 1.00 39.75 145 CYS A N 1
ATOM 1161 C CA . CYS A 1 145 ? 34.698 17.712 -25.309 1.00 39.75 145 CYS A CA 1
ATOM 1162 C C . CYS A 1 145 ? 34.157 19.111 -25.645 1.00 39.75 145 CYS A C 1
ATOM 1164 O O . CYS A 1 145 ? 34.421 19.619 -26.731 1.00 39.75 145 CYS A O 1
ATOM 1166 N N . VAL A 1 146 ? 33.433 19.737 -24.708 1.00 39.34 146 VAL A N 1
ATOM 1167 C CA . VAL A 1 146 ? 33.364 21.205 -24.540 1.00 39.34 146 VAL A CA 1
ATOM 1168 C C . VAL A 1 146 ? 33.315 21.526 -23.052 1.00 39.34 146 VAL A C 1
ATOM 1170 O O . VAL A 1 146 ? 32.489 20.898 -22.354 1.00 39.34 146 VAL A O 1
#